Protein AF-A0A8C5QSY8-F1 (afdb_monomer_lite)

Radius of gyration: 13.67 Å; chains: 1; bounding box: 38×23×30 Å

pLDDT: mean 80.49, std 9.6, range [45.66, 93.94]

InterPro domains:
  IPR000795 Translational (tr)-type GTP-binding domain [PF00009] (5-45)
  IPR027417 P-loop containing nucleoside triphosphate hydrolase [G3DSA:3.40.50.300] (1-60)
  IPR027417 P-loop containing nucleoside triphosphate hydrolase [SSF52540] (3-52)
  IPR050100 Translation factor GTPase superfamily members [PTHR23115] (1-51)

Organism: NCBI:txid445787

Foldseek 3Di:
DDDPDDDDDDDFDDDPPPCRLLVVLVCCVVVVVDDPVVLVVLVVVCVVVVHDSSVSSSVVVD

Secondary structure (DSSP, 8-state):
--PPPPP--------TTS-HHHHHHHHHHHTT-S-HHHHHHHHHHHHHTT--HHHHHHHHH-

Sequence (62 aa):
MGKEKTHINIVVIGHVDSGKSTTTGHLIYKCGGIDKRTIEKFEKEAAEVRRSLVTLLILYML

Structure (mmCIF, N/CA/C/O backbone):
data_AF-A0A8C5QSY8-F1
#
_entry.id   AF-A0A8C5QSY8-F1
#
loop_
_atom_site.group_PDB
_atom_site.id
_atom_site.type_symbol
_atom_site.label_atom_id
_atom_site.label_alt_id
_atom_site.label_comp_id
_atom_site.label_asym_id
_atom_site.label_entity_id
_atom_site.label_seq_id
_atom_site.pdbx_PDB_ins_code
_atom_site.Cartn_x
_atom_site.Cartn_y
_atom_site.Cartn_z
_atom_site.occupancy
_atom_site.B_iso_or_equiv
_atom_site.auth_seq_id
_atom_site.auth_comp_id
_atom_site.auth_asym_id
_atom_site.auth_atom_id
_atom_site.pdbx_PDB_model_num
ATOM 1 N N 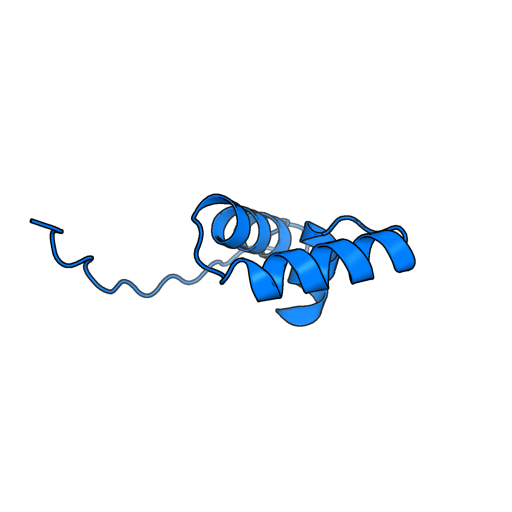. MET A 1 1 ? -23.683 9.741 15.040 1.00 45.66 1 MET A N 1
ATOM 2 C CA . MET A 1 1 ? -23.701 8.284 15.296 1.00 45.66 1 MET A CA 1
ATOM 3 C C . MET A 1 1 ? -22.924 7.611 14.176 1.00 45.66 1 MET A C 1
ATOM 5 O O . MET A 1 1 ? -23.427 7.543 13.061 1.00 45.66 1 MET A O 1
ATOM 9 N N . GLY A 1 2 ? -21.660 7.250 14.413 1.00 57.75 2 GLY A N 1
ATOM 10 C CA . GLY A 1 2 ? -20.864 6.553 13.402 1.00 57.75 2 GLY A CA 1
ATOM 11 C C . GLY A 1 2 ? -21.427 5.149 13.219 1.00 57.75 2 GLY A C 1
ATOM 12 O O . GLY A 1 2 ? -21.440 4.385 14.175 1.00 57.75 2 GLY A O 1
ATOM 13 N N . LYS A 1 3 ? -21.954 4.834 12.032 1.00 67.19 3 LYS A N 1
ATOM 14 C CA . LYS A 1 3 ? -22.329 3.457 11.691 1.00 67.19 3 LYS A CA 1
ATOM 15 C C . LYS A 1 3 ? -21.079 2.588 11.819 1.00 67.19 3 LYS A C 1
ATOM 17 O O . LYS A 1 3 ? -20.039 2.964 11.273 1.00 67.19 3 LYS A O 1
ATOM 22 N N . GLU A 1 4 ? -21.178 1.467 12.529 1.00 73.19 4 GLU A N 1
ATOM 23 C CA . GLU A 1 4 ? -20.130 0.446 12.516 1.00 73.19 4 GLU A CA 1
ATOM 24 C C . GLU A 1 4 ? -19.797 0.107 11.063 1.00 73.19 4 GLU A C 1
ATOM 26 O O . GLU A 1 4 ? -20.680 -0.202 10.258 1.00 73.19 4 GLU A O 1
ATOM 31 N N . LYS A 1 5 ? -18.518 0.239 10.702 1.00 77.38 5 LYS A N 1
ATOM 32 C CA . LYS A 1 5 ? -18.056 -0.168 9.380 1.00 77.38 5 LYS A CA 1
ATOM 33 C C . LYS A 1 5 ? -17.979 -1.688 9.379 1.00 77.38 5 LYS A C 1
ATOM 35 O O . LYS A 1 5 ? -17.240 -2.265 10.170 1.00 77.38 5 LYS A O 1
ATOM 40 N N . THR A 1 6 ? -18.732 -2.329 8.493 1.00 86.44 6 THR A N 1
ATOM 41 C CA . THR A 1 6 ? -18.657 -3.777 8.295 1.00 86.44 6 THR A CA 1
ATOM 42 C C . THR A 1 6 ? -17.232 -4.172 7.910 1.00 86.44 6 THR A C 1
ATOM 44 O O . THR A 1 6 ? -16.649 -3.590 6.994 1.00 86.44 6 THR A O 1
ATOM 47 N N . HIS A 1 7 ? -16.673 -5.159 8.609 1.00 86.81 7 HIS A N 1
ATOM 48 C CA . HIS A 1 7 ? -15.378 -5.734 8.264 1.00 86.81 7 HIS A CA 1
ATOM 49 C C . HIS A 1 7 ? -15.506 -6.562 6.983 1.00 86.81 7 HIS A C 1
ATOM 51 O O . HIS A 1 7 ? -16.364 -7.438 6.886 1.00 86.81 7 HIS A O 1
ATOM 57 N N . ILE A 1 8 ? -14.653 -6.278 6.000 1.00 88.19 8 ILE A N 1
ATOM 58 C CA . ILE A 1 8 ? -14.624 -6.965 4.707 1.00 88.19 8 ILE A CA 1
ATOM 59 C C . ILE A 1 8 ? -13.171 -7.333 4.405 1.00 88.19 8 ILE A C 1
ATOM 61 O O . ILE A 1 8 ? -12.282 -6.492 4.530 1.00 88.19 8 ILE A O 1
ATOM 65 N N . ASN A 1 9 ? -12.945 -8.574 3.977 1.00 88.69 9 ASN A N 1
ATOM 66 C CA . ASN A 1 9 ? -11.653 -9.039 3.476 1.00 88.69 9 ASN A CA 1
ATOM 67 C C . ASN A 1 9 ? -11.664 -8.981 1.944 1.00 88.69 9 ASN A C 1
ATOM 69 O O . ASN A 1 9 ? -12.601 -9.473 1.318 1.00 88.69 9 ASN A O 1
ATOM 73 N N . ILE A 1 10 ? -10.636 -8.384 1.340 1.00 89.44 10 ILE A N 1
ATOM 74 C CA . ILE A 1 10 ? -10.530 -8.196 -0.114 1.00 89.44 10 ILE A CA 1
ATOM 75 C C . ILE A 1 10 ? -9.227 -8.830 -0.599 1.00 89.44 10 ILE A C 1
ATOM 77 O O . ILE A 1 10 ? -8.180 -8.634 0.015 1.00 89.44 10 ILE A O 1
ATOM 81 N N . VAL A 1 11 ? -9.283 -9.551 -1.722 1.00 91.56 11 VAL A N 1
ATOM 82 C CA . VAL A 1 11 ? -8.103 -10.073 -2.425 1.00 91.56 11 VAL A CA 1
ATOM 83 C C . VAL A 1 11 ? -8.072 -9.517 -3.849 1.00 91.56 11 VAL A C 1
ATOM 85 O O . VAL A 1 11 ? -9.106 -9.444 -4.512 1.00 91.56 11 VAL A O 1
ATOM 88 N N . VAL A 1 12 ? -6.894 -9.107 -4.323 1.00 90.31 12 VAL A N 1
ATOM 89 C CA . VAL A 1 12 ? -6.703 -8.547 -5.671 1.00 90.31 12 VAL A CA 1
ATOM 90 C C . VAL A 1 12 ? -5.846 -9.510 -6.492 1.00 90.31 12 VAL A C 1
ATOM 92 O O . VAL A 1 12 ? -4.698 -9.770 -6.141 1.00 90.31 12 VAL A O 1
ATOM 95 N N . ILE A 1 13 ? -6.395 -10.033 -7.593 1.00 93.94 13 ILE A N 1
ATOM 96 C CA . ILE A 1 13 ? -5.752 -11.024 -8.476 1.00 93.94 13 ILE A CA 1
ATOM 97 C C . ILE A 1 13 ? -5.612 -10.497 -9.909 1.00 93.94 13 ILE A C 1
ATOM 99 O O . ILE A 1 13 ? -6.293 -9.553 -10.300 1.00 93.94 13 ILE A O 1
ATOM 103 N N . GLY A 1 14 ? -4.705 -11.087 -10.693 1.00 93.00 14 GLY A N 1
ATOM 104 C CA . GLY A 1 14 ? -4.409 -10.654 -12.066 1.00 93.00 14 GLY A CA 1
ATOM 105 C C . GLY A 1 14 ? -2.951 -10.888 -12.472 1.00 93.00 14 GLY A C 1
ATOM 106 O O . GLY A 1 14 ? -2.115 -11.242 -11.636 1.00 93.00 14 GLY A O 1
ATOM 107 N N . HIS A 1 15 ? -2.637 -10.669 -13.750 1.00 93.88 15 HIS A N 1
ATOM 108 C CA . HIS A 1 15 ? -1.308 -10.897 -14.333 1.00 93.88 15 HIS A CA 1
ATOM 109 C C . HIS A 1 15 ? -0.212 -10.049 -13.654 1.00 93.88 15 HIS A C 1
ATOM 111 O O . HIS A 1 15 ? -0.519 -9.040 -13.009 1.00 93.88 15 HIS A O 1
ATOM 117 N N . VAL A 1 16 ? 1.058 -10.475 -13.740 1.00 85.88 16 VAL A N 1
ATOM 118 C CA . VAL A 1 16 ? 2.190 -9.834 -13.034 1.00 85.88 16 VAL A CA 1
ATOM 119 C C . VAL A 1 16 ? 2.266 -8.332 -13.333 1.00 85.88 16 VAL A C 1
ATOM 121 O O . VAL A 1 16 ? 2.339 -7.539 -12.396 1.00 85.88 16 VAL A O 1
ATOM 124 N N . ASP A 1 17 ? 2.027 -7.947 -14.587 1.00 88.81 17 ASP A N 1
ATOM 125 C CA . ASP A 1 17 ? 2.107 -6.555 -15.048 1.00 88.81 17 ASP A CA 1
ATOM 126 C C . ASP A 1 17 ? 0.783 -5.776 -14.983 1.00 88.81 17 ASP A C 1
ATOM 128 O O . ASP A 1 17 ? 0.709 -4.626 -15.407 1.00 88.81 17 ASP A O 1
ATOM 132 N N . SER A 1 18 ? -0.285 -6.343 -14.409 1.00 90.56 18 SER A N 1
ATOM 133 C CA . SER A 1 18 ? -1.590 -5.660 -14.317 1.00 90.56 18 SER A CA 1
ATOM 134 C C . SER A 1 18 ? -1.636 -4.51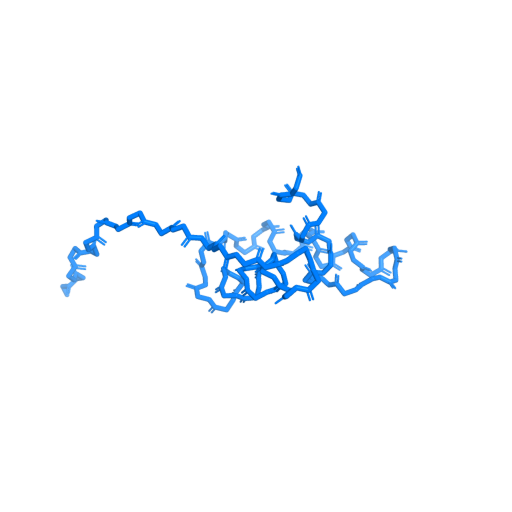0 -13.298 1.00 90.56 18 SER A C 1
ATOM 136 O O . SER A 1 18 ? -2.701 -3.947 -13.066 1.00 90.56 18 SER A O 1
ATOM 138 N N . GLY A 1 19 ? -0.524 -4.176 -12.632 1.00 87.56 19 GLY A N 1
ATOM 139 C CA . GLY A 1 19 ? -0.472 -3.038 -11.704 1.00 87.56 19 GLY A CA 1
ATOM 140 C C . GLY A 1 19 ? -1.337 -3.202 -10.445 1.00 87.56 19 GLY A C 1
ATOM 141 O O . GLY A 1 19 ? -1.804 -2.212 -9.876 1.00 87.56 19 GLY A O 1
ATOM 142 N N . LYS A 1 20 ? -1.552 -4.448 -9.997 1.00 90.00 20 LYS A N 1
ATOM 143 C CA . LYS A 1 20 ? -2.376 -4.790 -8.821 1.00 90.00 20 LYS A CA 1
ATOM 144 C C . LYS A 1 20 ? -1.933 -4.023 -7.578 1.00 90.00 20 LYS A C 1
ATOM 146 O O . LYS A 1 20 ? -2.723 -3.291 -6.993 1.00 90.00 20 LYS A O 1
ATOM 151 N N . SER A 1 21 ? -0.651 -4.125 -7.226 1.00 87.44 21 SER A N 1
ATOM 152 C CA . SER A 1 21 ? -0.087 -3.455 -6.051 1.00 87.44 21 SER A CA 1
ATOM 153 C C . SER A 1 21 ? -0.149 -1.931 -6.177 1.00 87.44 21 SER A C 1
ATOM 155 O O . SER A 1 21 ? -0.406 -1.254 -5.187 1.00 87.44 21 SER A O 1
ATOM 157 N N . THR A 1 22 ? 0.003 -1.384 -7.389 1.00 87.69 22 THR A N 1
ATOM 158 C CA . THR A 1 22 ? -0.132 0.060 -7.648 1.00 87.69 22 THR A CA 1
ATOM 159 C C . THR A 1 22 ? -1.532 0.560 -7.332 1.00 87.69 22 THR A C 1
ATOM 161 O O . THR A 1 22 ? -1.695 1.569 -6.646 1.00 87.69 22 THR A O 1
ATOM 164 N N . THR A 1 23 ? -2.548 -0.168 -7.789 1.00 87.81 23 THR A N 1
ATOM 165 C CA . THR A 1 23 ? -3.948 0.197 -7.559 1.00 87.81 23 THR A CA 1
ATOM 166 C C . THR A 1 23 ? -4.320 0.029 -6.087 1.00 87.81 23 THR A C 1
ATOM 168 O O . THR A 1 23 ? -4.909 0.936 -5.498 1.00 87.81 23 THR A O 1
ATOM 171 N N . THR A 1 24 ? -3.913 -1.081 -5.461 1.00 88.56 24 THR A N 1
ATOM 172 C CA . THR A 1 24 ? -4.156 -1.343 -4.034 1.00 88.56 24 THR A CA 1
ATOM 173 C C . THR A 1 24 ? -3.490 -0.293 -3.145 1.00 88.56 24 THR A C 1
ATOM 175 O O . THR A 1 24 ? -4.155 0.292 -2.291 1.00 88.56 24 THR A O 1
ATOM 178 N N . GLY A 1 25 ? -2.211 0.018 -3.378 1.00 84.19 25 GLY A N 1
ATOM 179 C CA . GLY A 1 25 ? -1.494 1.057 -2.636 1.00 84.19 25 GLY A CA 1
ATOM 180 C C . GLY A 1 25 ? -2.145 2.433 -2.792 1.00 84.19 25 GLY A C 1
ATOM 181 O O . GLY A 1 25 ? -2.285 3.168 -1.813 1.00 84.19 25 GLY A O 1
ATOM 182 N N . HIS A 1 26 ? -2.634 2.764 -3.995 1.00 84.19 26 HIS A N 1
ATOM 183 C CA . HIS A 1 26 ? -3.342 4.023 -4.215 1.00 84.19 26 HIS A CA 1
ATOM 184 C C . HIS A 1 26 ? -4.679 4.092 -3.457 1.00 84.19 26 HIS A C 1
ATOM 186 O O . HIS A 1 26 ? -4.993 5.133 -2.869 1.00 84.19 26 HIS A O 1
ATOM 192 N N . LEU A 1 27 ? -5.452 3.002 -3.447 1.00 85.81 27 LEU A N 1
ATOM 193 C CA . LEU A 1 27 ? -6.722 2.921 -2.723 1.00 85.81 27 LEU A CA 1
ATOM 194 C C . LEU A 1 27 ? -6.517 3.085 -1.219 1.00 85.81 27 LEU A C 1
ATOM 196 O O . LEU A 1 27 ? -7.200 3.895 -0.601 1.00 85.81 27 LEU A O 1
ATOM 200 N N . ILE A 1 28 ? -5.544 2.383 -0.639 1.00 83.31 28 ILE A N 1
ATOM 201 C CA . ILE A 1 28 ? -5.258 2.467 0.798 1.00 83.31 28 ILE A CA 1
ATOM 202 C C . ILE A 1 28 ? -4.855 3.899 1.191 1.00 83.31 28 ILE A C 1
ATOM 204 O O . ILE A 1 28 ? -5.342 4.416 2.201 1.00 83.31 28 ILE A O 1
ATOM 208 N N . TYR A 1 29 ? -4.038 4.560 0.362 1.00 79.50 29 TYR A N 1
ATOM 209 C CA . TYR A 1 29 ? -3.641 5.954 0.565 1.00 79.50 29 TYR A CA 1
ATOM 210 C C . TYR A 1 29 ? -4.841 6.914 0.534 1.00 79.50 29 TYR A C 1
ATOM 212 O O . TYR A 1 29 ? -5.044 7.686 1.468 1.00 79.50 29 TYR A O 1
ATOM 220 N N . LYS A 1 30 ? -5.683 6.846 -0.508 1.00 82.31 30 LYS A N 1
ATOM 221 C CA . LYS A 1 30 ? -6.838 7.752 -0.663 1.00 82.31 30 LYS A CA 1
ATOM 222 C C . LYS A 1 30 ? -7.959 7.486 0.338 1.00 82.31 30 L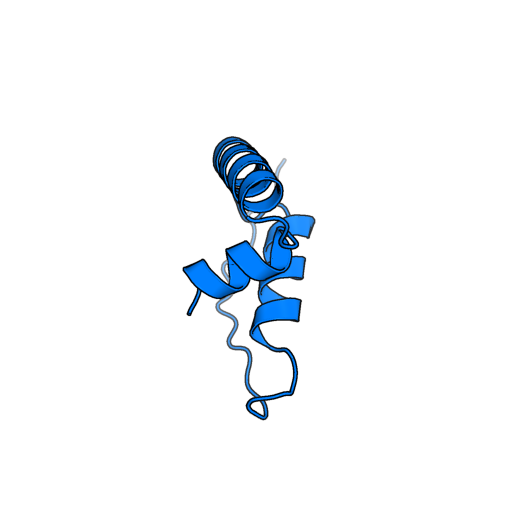YS A C 1
ATOM 224 O O . LYS A 1 30 ? -8.610 8.425 0.785 1.00 82.31 30 LYS A O 1
ATOM 229 N N . CYS A 1 31 ? -8.209 6.224 0.676 1.00 83.19 31 CYS A N 1
ATOM 230 C CA . CYS A 1 31 ? -9.292 5.838 1.578 1.00 83.19 31 CYS A CA 1
ATOM 231 C C . CYS A 1 31 ? -8.941 6.031 3.062 1.00 83.19 31 CYS A C 1
ATOM 233 O O . CYS A 1 31 ? -9.779 5.737 3.915 1.00 83.19 31 CYS A O 1
ATOM 235 N N . GLY A 1 32 ? -7.736 6.524 3.380 1.00 75.62 32 GLY A N 1
ATOM 236 C CA . GLY A 1 32 ? -7.305 6.771 4.756 1.00 75.62 32 GLY A CA 1
ATOM 237 C C . GLY A 1 32 ? -7.151 5.486 5.568 1.00 75.62 32 GLY A C 1
ATOM 238 O O . GLY A 1 32 ? -7.392 5.489 6.772 1.00 75.62 32 GLY A O 1
ATOM 239 N N . GLY A 1 33 ? -6.790 4.377 4.912 1.00 73.31 33 GLY A N 1
ATOM 240 C CA . GLY A 1 33 ? -6.542 3.098 5.584 1.00 73.31 33 GLY A CA 1
ATOM 241 C C . GLY A 1 33 ? -5.230 3.070 6.376 1.00 73.31 33 GLY A C 1
ATOM 242 O O . GLY A 1 33 ? -4.975 2.105 7.089 1.00 73.31 33 GLY A O 1
ATOM 243 N N . ILE A 1 34 ? -4.403 4.114 6.252 1.00 79.06 34 ILE A N 1
ATOM 244 C CA . ILE A 1 34 ? -3.111 4.264 6.924 1.00 79.06 34 ILE A CA 1
ATOM 245 C C . ILE A 1 34 ? -3.117 5.557 7.739 1.00 79.06 34 ILE A C 1
ATOM 247 O O . ILE A 1 34 ? -3.631 6.585 7.298 1.00 79.06 34 ILE A O 1
ATOM 251 N N . ASP A 1 35 ? -2.520 5.490 8.927 1.00 82.81 35 ASP A N 1
ATOM 252 C CA . ASP A 1 35 ? -2.336 6.643 9.801 1.00 82.81 35 ASP A CA 1
ATOM 253 C C . ASP A 1 35 ? -1.475 7.741 9.149 1.00 82.81 35 ASP A C 1
ATOM 255 O O . ASP A 1 35 ? -0.503 7.466 8.438 1.00 82.81 35 ASP A O 1
ATOM 259 N N . LYS A 1 36 ? -1.800 9.006 9.431 1.00 80.00 36 LYS A N 1
ATOM 260 C CA . LYS A 1 36 ? -1.121 10.161 8.822 1.00 80.00 36 LYS A CA 1
ATOM 261 C C . LYS A 1 36 ? 0.379 10.185 9.107 1.00 80.00 36 LYS A C 1
ATOM 263 O O . LYS A 1 36 ? 1.148 10.538 8.221 1.00 80.00 36 LYS A O 1
ATOM 268 N N . ARG A 1 37 ? 0.814 9.747 10.293 1.00 83.19 37 ARG A N 1
ATOM 269 C CA . ARG A 1 37 ? 2.240 9.707 10.650 1.00 83.19 37 ARG A CA 1
ATOM 270 C C . ARG A 1 37 ? 3.022 8.748 9.757 1.00 83.19 37 ARG A C 1
ATOM 272 O O . ARG A 1 37 ? 4.160 9.023 9.381 1.00 83.19 37 ARG A O 1
ATOM 279 N N . THR A 1 38 ? 2.409 7.618 9.421 1.00 81.62 38 THR A N 1
ATOM 280 C CA . THR A 1 38 ? 2.997 6.632 8.515 1.00 81.62 38 THR A CA 1
ATOM 281 C C . THR A 1 38 ? 3.050 7.174 7.089 1.00 81.62 38 THR A C 1
ATOM 283 O O . THR A 1 38 ? 4.066 7.003 6.418 1.00 81.62 38 THR A O 1
ATOM 286 N N . ILE A 1 39 ? 2.012 7.896 6.649 1.00 81.81 39 ILE A N 1
ATOM 287 C CA . ILE A 1 39 ? 2.018 8.589 5.353 1.00 81.81 39 ILE A CA 1
ATOM 288 C C . ILE A 1 39 ? 3.152 9.618 5.277 1.00 81.81 39 ILE A C 1
ATOM 290 O O . ILE A 1 39 ? 3.929 9.575 4.331 1.00 81.81 39 ILE A O 1
ATOM 294 N N . GLU A 1 40 ? 3.303 10.486 6.277 1.00 85.31 40 GLU A N 1
ATOM 295 C CA . GLU A 1 40 ? 4.359 11.510 6.298 1.00 85.31 40 GLU A CA 1
ATOM 296 C C . GLU A 1 40 ? 5.768 10.900 6.278 1.00 85.31 40 GLU A C 1
ATOM 298 O O . GLU A 1 40 ? 6.681 11.439 5.647 1.00 85.31 40 GLU A O 1
ATOM 303 N N . LYS A 1 41 ? 5.960 9.759 6.953 1.00 84.62 41 LYS A N 1
ATOM 304 C CA . LYS A 1 41 ? 7.219 9.006 6.898 1.00 84.62 41 LYS A CA 1
ATOM 305 C C . LYS A 1 41 ? 7.502 8.527 5.473 1.00 84.62 41 LYS A C 1
ATOM 307 O O . LYS A 1 41 ? 8.597 8.756 4.963 1.00 84.62 41 LYS A O 1
ATOM 312 N 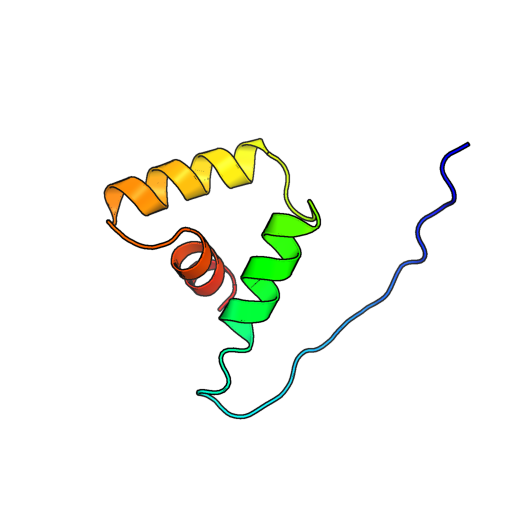N . PHE A 1 42 ? 6.514 7.909 4.828 1.00 81.62 42 PHE A N 1
ATOM 313 C CA . PHE A 1 42 ? 6.658 7.440 3.454 1.00 81.62 42 PHE A CA 1
ATOM 314 C C . PHE A 1 42 ? 6.824 8.591 2.456 1.00 81.62 42 PHE A C 1
ATOM 316 O O . PHE A 1 42 ? 7.550 8.427 1.481 1.00 81.62 42 PHE A O 1
ATOM 323 N N . GLU A 1 43 ? 6.216 9.759 2.689 1.00 83.62 43 GLU A N 1
ATOM 324 C CA . GLU A 1 43 ? 6.394 10.959 1.853 1.00 83.62 43 GLU A CA 1
ATOM 325 C C . GLU A 1 43 ? 7.846 11.442 1.874 1.00 83.62 43 GLU A C 1
ATOM 327 O O . GLU A 1 43 ? 8.410 11.739 0.818 1.00 83.62 43 GLU A O 1
ATOM 332 N N . LYS A 1 44 ? 8.480 11.446 3.052 1.00 86.56 44 LYS A N 1
ATOM 333 C CA . LYS A 1 44 ? 9.899 11.803 3.194 1.00 86.56 44 LYS A CA 1
ATOM 334 C C . LYS A 1 44 ? 10.819 10.793 2.515 1.00 86.56 44 LYS A C 1
ATOM 336 O O . LYS A 1 44 ? 11.652 11.189 1.706 1.00 86.56 44 LYS A O 1
ATOM 341 N N . GLU A 1 45 ? 10.630 9.503 2.782 1.00 84.00 45 GLU A N 1
ATOM 342 C CA . GLU A 1 45 ? 11.428 8.440 2.154 1.00 84.00 45 GLU A CA 1
ATOM 343 C C . GLU A 1 45 ? 11.268 8.446 0.622 1.00 84.00 45 GLU A C 1
ATOM 345 O O . GLU A 1 45 ? 12.242 8.320 -0.120 1.00 84.00 45 GLU A O 1
ATOM 350 N N . ALA A 1 46 ? 10.051 8.668 0.116 1.00 84.12 46 ALA A N 1
ATOM 351 C CA . ALA A 1 46 ? 9.786 8.774 -1.316 1.00 84.12 46 ALA A CA 1
ATOM 352 C C . ALA A 1 46 ? 10.516 9.970 -1.955 1.00 84.12 46 ALA A C 1
ATOM 354 O O . ALA A 1 46 ? 11.088 9.831 -3.043 1.00 84.12 46 ALA A O 1
ATOM 355 N N . ALA A 1 47 ? 10.545 11.118 -1.270 1.00 84.31 47 ALA A N 1
ATOM 356 C CA . ALA A 1 47 ? 11.276 12.302 -1.714 1.00 84.31 47 ALA A CA 1
ATOM 357 C C . ALA A 1 47 ? 12.798 12.070 -1.751 1.00 84.31 47 ALA A C 1
ATOM 359 O O . ALA A 1 47 ? 13.450 12.465 -2.721 1.00 84.31 47 ALA A O 1
ATOM 360 N N . GLU A 1 48 ? 13.359 11.377 -0.756 1.00 86.19 48 GLU A N 1
ATOM 361 C CA . GLU A 1 48 ? 14.790 11.040 -0.694 1.00 86.19 48 GLU A CA 1
ATOM 362 C C . GLU A 1 48 ? 15.209 10.070 -1.806 1.00 86.19 48 GLU A C 1
ATOM 364 O O . GLU A 1 48 ? 16.224 10.272 -2.477 1.00 86.19 48 GLU A O 1
ATOM 369 N N . VAL A 1 49 ? 14.394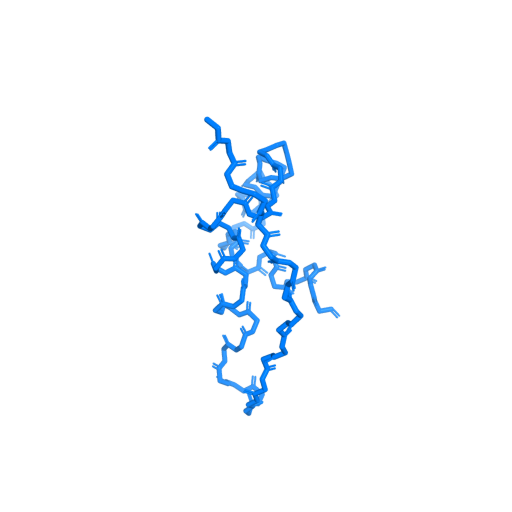 9.045 -2.058 1.00 81.19 49 VAL A N 1
ATOM 370 C CA . VAL A 1 49 ? 14.671 8.013 -3.071 1.00 81.19 49 VAL A CA 1
ATOM 371 C C . VAL A 1 49 ? 14.254 8.475 -4.485 1.00 81.19 49 VAL A C 1
ATOM 373 O O . VAL A 1 49 ? 14.472 7.762 -5.467 1.00 81.19 49 VAL A O 1
ATOM 376 N N . ARG A 1 50 ? 13.683 9.686 -4.627 1.00 79.00 50 ARG A N 1
ATOM 377 C CA . ARG A 1 50 ? 13.100 10.226 -5.876 1.00 79.00 50 ARG A CA 1
ATOM 378 C C . ARG A 1 50 ? 12.123 9.249 -6.540 1.00 79.00 50 ARG A C 1
ATOM 380 O O . ARG A 1 50 ? 12.110 9.084 -7.762 1.00 79.00 50 ARG A O 1
ATOM 387 N N . ARG A 1 51 ? 11.301 8.579 -5.733 1.00 78.81 51 ARG A N 1
ATOM 388 C CA . ARG A 1 51 ? 10.234 7.686 -6.202 1.00 78.81 51 ARG A CA 1
ATOM 389 C C . ARG A 1 51 ? 8.871 8.247 -5.827 1.00 78.81 51 ARG A C 1
ATOM 391 O O . ARG A 1 51 ? 8.736 9.057 -4.923 1.00 78.81 51 ARG A O 1
ATOM 398 N N . SER A 1 52 ? 7.838 7.797 -6.533 1.00 77.94 52 SER A N 1
ATOM 399 C CA . SER A 1 52 ? 6.463 8.060 -6.111 1.00 77.94 52 SER A CA 1
ATOM 400 C C . SER A 1 52 ? 6.188 7.346 -4.789 1.00 77.94 52 SER A C 1
ATOM 402 O O . SER A 1 52 ? 6.579 6.191 -4.612 1.00 77.94 52 SER A O 1
ATOM 404 N N . LEU A 1 53 ? 5.453 8.006 -3.893 1.00 71.25 53 LEU A N 1
ATOM 405 C CA . LEU A 1 53 ? 4.956 7.416 -2.650 1.00 71.25 53 LEU A CA 1
ATOM 406 C C . LEU A 1 53 ? 4.253 6.078 -2.884 1.00 71.25 53 LEU A C 1
ATOM 408 O O . LEU A 1 53 ? 4.441 5.125 -2.136 1.00 71.25 53 LEU A O 1
ATOM 412 N N . VAL A 1 54 ? 3.475 5.996 -3.965 1.00 69.00 54 VAL A N 1
ATOM 413 C CA . VAL A 1 54 ? 2.752 4.781 -4.347 1.00 69.00 54 VAL A CA 1
ATOM 414 C C . VAL A 1 54 ? 3.741 3.657 -4.653 1.00 69.00 54 VAL A C 1
ATOM 416 O O . VAL A 1 54 ? 3.501 2.516 -4.287 1.00 69.00 54 VAL A O 1
ATOM 419 N N . THR A 1 55 ? 4.888 3.968 -5.258 1.00 68.94 55 THR A N 1
ATOM 420 C CA . THR A 1 55 ? 5.951 2.991 -5.528 1.00 68.94 55 THR A CA 1
ATOM 421 C C . THR A 1 55 ? 6.652 2.519 -4.258 1.00 68.94 55 THR A C 1
ATOM 423 O O . THR A 1 55 ? 7.015 1.350 -4.174 1.00 68.94 55 THR A O 1
ATOM 426 N N . LEU A 1 56 ? 6.814 3.399 -3.270 1.00 70.44 56 LEU A N 1
ATOM 427 C CA . LEU A 1 56 ? 7.366 3.035 -1.967 1.00 70.44 56 LEU A CA 1
ATOM 428 C C . LEU A 1 56 ? 6.385 2.144 -1.182 1.00 70.44 56 LEU A C 1
ATOM 430 O O . LEU A 1 56 ? 6.774 1.107 -0.658 1.00 70.44 56 LEU A O 1
ATOM 434 N N . LEU A 1 57 ? 5.093 2.484 -1.200 1.00 70.75 57 LEU A N 1
ATOM 435 C CA . LEU A 1 57 ? 4.015 1.661 -0.641 1.00 70.75 57 LEU A CA 1
ATOM 436 C C . LEU A 1 57 ? 3.966 0.266 -1.271 1.00 70.75 57 LEU A C 1
ATOM 438 O O . LEU A 1 57 ? 3.832 -0.715 -0.553 1.00 70.75 57 LEU A O 1
ATOM 442 N N . ILE A 1 58 ? 4.122 0.158 -2.592 1.00 70.25 58 ILE A N 1
ATOM 443 C CA . ILE A 1 58 ? 4.210 -1.142 -3.274 1.00 70.25 58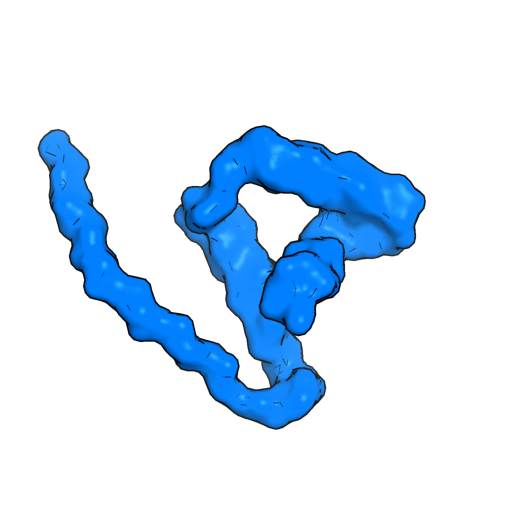 ILE A CA 1
ATOM 444 C C . ILE A 1 58 ? 5.414 -1.949 -2.778 1.00 70.25 58 ILE A C 1
ATOM 446 O O . ILE A 1 58 ? 5.272 -3.148 -2.567 1.00 70.25 58 ILE A O 1
ATOM 450 N N . LEU A 1 59 ? 6.576 -1.311 -2.592 1.00 66.69 59 LEU A N 1
ATOM 451 C CA . LEU A 1 59 ? 7.803 -1.983 -2.155 1.00 66.69 59 LEU A CA 1
ATOM 452 C C . LEU A 1 59 ? 7.693 -2.536 -0.726 1.00 66.69 59 LEU A C 1
ATOM 454 O O . LEU A 1 59 ? 8.268 -3.575 -0.444 1.00 66.69 59 LEU A O 1
ATOM 458 N N . TYR A 1 60 ? 6.956 -1.858 0.157 1.00 66.50 60 TYR A N 1
ATOM 459 C CA . TYR A 1 60 ? 6.725 -2.311 1.535 1.00 66.50 60 TYR A CA 1
ATOM 460 C C . TYR A 1 60 ? 5.543 -3.284 1.686 1.00 66.50 60 TYR A C 1
ATOM 462 O O . TYR A 1 60 ? 5.346 -3.829 2.770 1.00 66.50 60 TYR A O 1
ATOM 470 N N . MET A 1 61 ? 4.734 -3.474 0.638 1.00 64.06 61 MET A N 1
ATOM 471 C CA . MET A 1 61 ? 3.591 -4.399 0.632 1.00 64.06 61 MET A CA 1
ATOM 472 C C . MET A 1 61 ? 3.833 -5.683 -0.180 1.00 64.06 61 MET A C 1
ATOM 474 O O . MET A 1 61 ? 2.960 -6.554 -0.183 1.00 64.06 61 MET A O 1
ATOM 478 N N . LEU A 1 62 ? 4.973 -5.790 -0.869 1.00 57.75 62 LEU A N 1
ATOM 479 C CA . LEU A 1 62 ? 5.493 -7.009 -1.503 1.00 57.75 62 LEU A CA 1
ATOM 480 C C . LEU A 1 62 ? 6.533 -7.663 -0.589 1.00 57.75 62 LEU A C 1
ATOM 482 O O . LEU A 1 62 ? 6.549 -8.911 -0.555 1.00 57.75 62 LEU A O 1
#